Protein AF-A0A6I5ZWX9-F1 (afdb_monomer)

Foldseek 3Di:
DWWKWKAAPVRDIDIDDDPDLQRRQVVVCVVVVHDLPDPRTHSVRMDIDTPDD

pLDDT: mean 90.08, std 6.92, range [55.06, 95.25]

Solvent-accessible surface area (backbone atoms only — not comparable to full-atom values): 3041 Å² total; per-residue (Å²): 125,44,35,26,41,32,36,41,82,90,69,51,71,47,78,36,75,26,96,46,61,68,54,28,32,46,51,48,19,57,77,70,74,40,57,51,84,36,81,80,75,6,43,87,44,40,47,60,42,78,73,56,133

Sequence (53 aa):
MPQYEVKAPSGRKLIVEAKDSSQAKRLACKKWGIKPSDYWCGVTSLKAKKVNS

Nearest PDB structures (foldseek):
  7bpm-assembly1_A  TM=5.462E-01  e=7.787E-01  synthetic construct
  6nyu-assembly1_A  TM=4.789E-01  e=3.696E+00  Staphylococcus aureus
  6mh9-assembly1_A  TM=4.596E-01  e=3.464E+00  Staphylococcus aureus
  6nm1-assembly1_A  TM=4.620E-01  e=4.490E+00  Staphylococcus aureus
  3j31-assembly1_A  TM=3.407E-01  e=5.821E+00  Sulfolobus turreted icosahedral virus 1

Structure (mmCIF, N/CA/C/O backbone):
data_AF-A0A6I5ZWX9-F1
#
_entry.id   AF-A0A6I5ZWX9-F1
#
loop_
_atom_site.group_PDB
_atom_site.id
_atom_site.type_symbol
_atom_site.label_atom_id
_atom_site.label_alt_id
_atom_site.label_comp_id
_atom_site.label_asym_id
_atom_site.label_entity_id
_atom_site.label_seq_id
_atom_site.pdbx_PDB_ins_code
_atom_site.Cartn_x
_atom_site.Cartn_y
_atom_site.Cartn_z
_atom_site.occupancy
_atom_site.B_iso_or_equiv
_atom_site.auth_seq_id
_atom_site.auth_comp_id
_atom_site.auth_asym_id
_atom_site.auth_atom_id
_atom_site.pdbx_PDB_model_num
ATOM 1 N N . MET A 1 1 ? -4.420 -3.004 16.488 1.00 75.00 1 MET A N 1
ATOM 2 C CA . MET A 1 1 ? -4.212 -2.183 15.269 1.00 75.00 1 MET A CA 1
ATOM 3 C C . MET A 1 1 ? -5.267 -2.568 14.241 1.00 75.00 1 MET A C 1
ATOM 5 O O . MET A 1 1 ? -5.653 -3.730 14.245 1.00 75.00 1 MET A O 1
ATOM 9 N N . PRO A 1 2 ? -5.766 -1.646 13.399 1.00 89.69 2 PRO A N 1
ATOM 10 C CA . PRO A 1 2 ? -6.749 -2.008 12.385 1.00 89.69 2 PRO A CA 1
ATOM 11 C C . PRO A 1 2 ? -6.143 -2.924 11.313 1.00 89.69 2 PRO A C 1
ATOM 13 O O . PRO A 1 2 ? -4.968 -2.810 10.955 1.00 89.69 2 PRO A O 1
ATOM 16 N N . GLN A 1 3 ? -6.964 -3.839 10.800 1.00 93.56 3 GLN A N 1
ATOM 17 C CA . GLN A 1 3 ? -6.587 -4.742 9.715 1.00 93.56 3 GLN A CA 1
ATOM 18 C C . GLN A 1 3 ? -7.084 -4.209 8.376 1.00 93.56 3 GLN A C 1
ATOM 20 O O . GLN A 1 3 ? -8.218 -3.736 8.253 1.00 93.56 3 GLN A O 1
ATOM 25 N N . TYR A 1 4 ? -6.226 -4.321 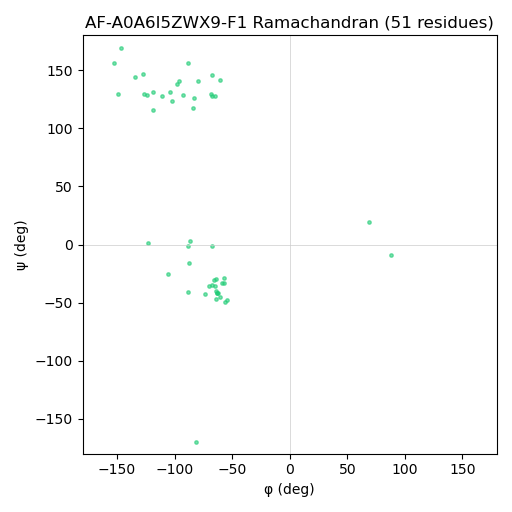7.366 1.00 95.19 4 TYR A N 1
ATOM 26 C CA . TYR A 1 4 ? -6.504 -3.921 5.996 1.00 95.19 4 TYR A CA 1
ATOM 27 C C . TYR A 1 4 ? -6.287 -5.096 5.046 1.00 95.19 4 TYR A C 1
ATOM 29 O O . TYR A 1 4 ? -5.219 -5.705 5.028 1.00 95.19 4 TYR A O 1
ATOM 37 N N . GLU A 1 5 ? -7.282 -5.375 4.210 1.00 95.19 5 GLU A N 1
ATOM 38 C CA . GLU A 1 5 ? -7.153 -6.246 3.048 1.00 95.19 5 GLU A CA 1
ATOM 39 C C . GLU A 1 5 ? -6.604 -5.408 1.889 1.00 95.19 5 GLU A C 1
ATOM 41 O O . GLU A 1 5 ? -7.231 -4.447 1.437 1.00 95.19 5 GLU A O 1
ATOM 46 N N . VAL A 1 6 ? -5.415 -5.764 1.412 1.00 95.19 6 VAL A N 1
ATOM 47 C CA . VAL A 1 6 ? -4.771 -5.160 0.250 1.00 95.19 6 VAL A CA 1
ATOM 48 C C . VAL A 1 6 ? -4.926 -6.090 -0.945 1.00 95.19 6 VAL A C 1
ATOM 50 O O . VAL A 1 6 ? -4.507 -7.245 -0.900 1.00 95.19 6 VAL A O 1
ATOM 53 N N . LYS A 1 7 ? -5.505 -5.579 -2.031 1.00 95.12 7 LYS A N 1
ATOM 54 C CA . LYS A 1 7 ? -5.689 -6.280 -3.303 1.00 95.12 7 LYS A CA 1
ATOM 55 C C . LYS A 1 7 ? -4.793 -5.668 -4.376 1.00 95.12 7 LYS A C 1
ATOM 57 O O . LYS A 1 7 ? -4.826 -4.456 -4.599 1.00 95.12 7 LYS A O 1
ATOM 62 N N . ALA A 1 8 ? -4.024 -6.518 -5.046 1.00 91.06 8 ALA A N 1
ATOM 63 C CA . ALA A 1 8 ? -3.214 -6.162 -6.201 1.00 91.06 8 ALA A CA 1
ATOM 64 C C . ALA A 1 8 ? -4.009 -6.287 -7.514 1.00 91.06 8 ALA A C 1
ATOM 66 O O . ALA A 1 8 ? -4.956 -7.080 -7.579 1.00 91.06 8 ALA A O 1
ATOM 67 N N . PRO A 1 9 ? -3.605 -5.569 -8.581 1.00 86.75 9 PRO A N 1
ATOM 68 C CA . PRO A 1 9 ? -4.20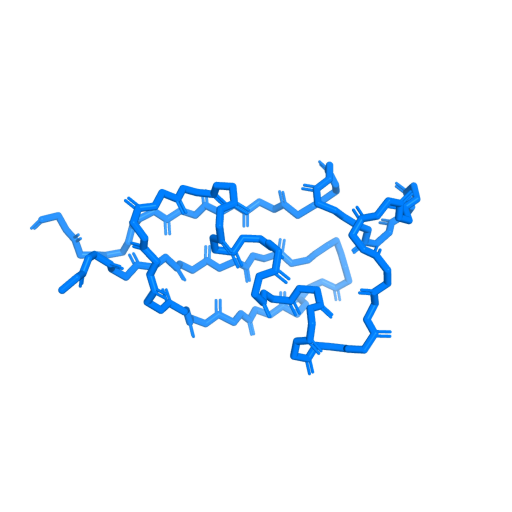5 -5.702 -9.912 1.00 86.75 9 PRO A C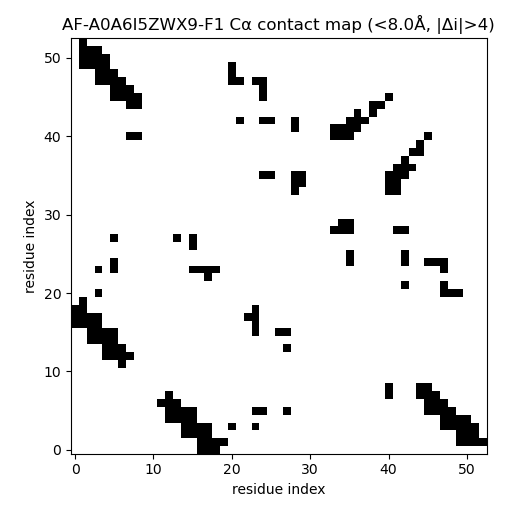A 1
ATOM 69 C C . PRO A 1 9 ? -4.151 -7.134 -10.451 1.00 86.75 9 PRO A C 1
ATOM 71 O O . PRO A 1 9 ? -5.092 -7.589 -11.087 1.00 86.75 9 PRO A O 1
ATOM 74 N N . SER A 1 10 ? -3.093 -7.877 -10.112 1.00 85.81 10 SER A N 1
ATOM 75 C CA . SER A 1 10 ? -2.910 -9.290 -10.468 1.00 85.81 10 SER A CA 1
ATOM 76 C C . SER A 1 10 ? -3.891 -10.253 -9.786 1.00 85.81 10 SER A C 1
ATOM 78 O O . SER A 1 10 ? -3.807 -11.458 -9.990 1.00 85.81 10 SER A O 1
ATOM 80 N N . GLY A 1 11 ? -4.788 -9.758 -8.927 1.00 86.38 11 GLY A N 1
ATOM 81 C CA . GLY A 1 11 ? -5.744 -10.574 -8.178 1.00 86.38 11 GLY A CA 1
ATOM 82 C C . GLY A 1 11 ? -5.218 -11.090 -6.837 1.00 86.38 11 GLY A C 1
ATOM 83 O O . GLY A 1 11 ? -6.015 -11.570 -6.031 1.00 86.38 11 GLY A O 1
ATOM 84 N N . ARG A 1 12 ? -3.917 -10.930 -6.543 1.00 90.25 12 ARG A N 1
ATOM 85 C CA . ARG A 1 12 ? -3.344 -11.263 -5.228 1.00 90.25 12 ARG A CA 1
ATOM 86 C C . ARG A 1 12 ? -3.990 -10.427 -4.128 1.00 90.25 12 ARG A C 1
ATOM 88 O O . ARG A 1 12 ? -4.243 -9.234 -4.300 1.00 90.25 12 ARG A O 1
ATOM 95 N N . LYS A 1 13 ? -4.211 -11.056 -2.979 1.00 93.94 13 LYS A N 1
ATOM 96 C CA . LYS A 1 13 ? -4.768 -10.428 -1.783 1.00 93.94 13 LYS A CA 1
ATOM 97 C C . LYS A 1 13 ? -3.865 -10.693 -0.593 1.00 93.94 13 LYS A C 1
ATOM 99 O O . LYS A 1 13 ? -3.237 -11.745 -0.515 1.00 93.94 13 LYS A O 1
ATOM 104 N N . LEU A 1 14 ? -3.805 -9.737 0.320 1.00 93.62 14 LEU A N 1
ATOM 105 C CA . LEU A 1 14 ? -3.015 -9.846 1.533 1.00 93.62 14 LEU A CA 1
ATOM 106 C C . LEU A 1 14 ? -3.678 -9.052 2.649 1.00 93.62 14 LEU A C 1
ATOM 108 O O . LEU A 1 14 ? -3.977 -7.875 2.469 1.00 93.62 14 LEU A O 1
ATOM 112 N N . ILE A 1 15 ? -3.866 -9.677 3.805 1.00 94.12 15 ILE A N 1
ATOM 113 C CA . ILE A 1 15 ? -4.322 -8.977 5.004 1.00 94.12 15 ILE A CA 1
ATOM 114 C C . ILE A 1 15 ? -3.089 -8.549 5.795 1.00 94.12 15 ILE A C 1
ATOM 116 O O . ILE A 1 15 ? -2.177 -9.345 6.040 1.00 94.12 15 ILE A O 1
ATOM 120 N N . VAL A 1 16 ? -3.037 -7.270 6.148 1.00 93.81 16 VAL A N 1
ATOM 121 C CA . VAL A 1 16 ? -1.955 -6.687 6.939 1.00 93.81 16 VAL A CA 1
ATOM 122 C C . VAL A 1 16 ? -2.518 -5.800 8.034 1.00 93.81 16 VAL A C 1
ATOM 124 O O . VAL A 1 16 ? -3.511 -5.096 7.851 1.00 93.81 16 VAL A O 1
ATOM 127 N N . GLU A 1 17 ? -1.845 -5.815 9.175 1.00 93.88 17 GLU A N 1
ATOM 128 C CA . GLU A 1 17 ? -2.083 -4.861 10.248 1.00 93.88 17 GLU A CA 1
ATOM 129 C C . GLU A 1 17 ? -1.313 -3.582 9.949 1.00 93.88 17 GLU A C 1
ATOM 131 O O . GLU A 1 17 ? -0.111 -3.605 9.672 1.00 93.88 17 GLU A O 1
ATOM 136 N N . ALA A 1 18 ? -2.023 -2.461 9.947 1.00 93.44 18 ALA A N 1
ATOM 137 C CA . ALA A 1 18 ? -1.449 -1.167 9.627 1.00 93.44 18 ALA A CA 1
ATOM 138 C C . ALA A 1 18 ? -2.228 -0.063 10.331 1.00 93.44 18 ALA A C 1
ATOM 140 O O . ALA A 1 18 ? -3.406 -0.220 10.638 1.00 93.44 18 ALA A O 1
ATOM 141 N N . LYS A 1 19 ? -1.588 1.084 10.555 1.00 92.00 19 LYS A N 1
ATOM 142 C CA . LYS A 1 19 ? -2.264 2.260 11.114 1.00 92.00 19 LYS A CA 1
ATOM 143 C C . LYS A 1 19 ? -3.243 2.881 10.110 1.00 92.00 19 LYS A C 1
ATOM 145 O O . LYS A 1 19 ? -4.323 3.323 10.485 1.00 92.00 19 LYS A O 1
ATOM 150 N N . ASP A 1 20 ? -2.881 2.859 8.830 1.00 92.12 20 ASP A N 1
ATOM 151 C CA . ASP A 1 20 ? -3.619 3.472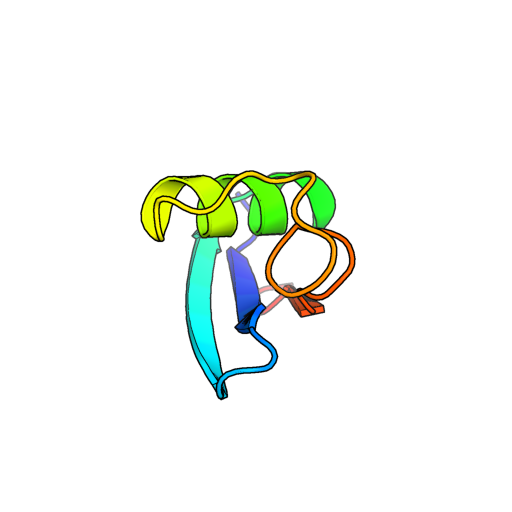 7.731 1.00 92.12 20 ASP A CA 1
ATOM 152 C C . ASP A 1 20 ? -3.474 2.662 6.431 1.00 92.12 20 ASP A C 1
ATOM 154 O O . ASP A 1 20 ? -2.647 1.749 6.307 1.00 92.12 20 ASP A O 1
ATOM 158 N N . SER A 1 21 ? -4.289 3.014 5.437 1.00 91.56 21 SER A N 1
ATOM 159 C CA . SER A 1 21 ? -4.322 2.347 4.135 1.00 91.56 21 SER A CA 1
ATOM 160 C C . SER A 1 21 ? -3.012 2.486 3.345 1.00 91.56 21 SER A C 1
ATOM 162 O O . SER A 1 21 ? -2.662 1.583 2.586 1.00 91.56 21 SER A O 1
ATOM 164 N N . SER A 1 22 ? -2.253 3.569 3.526 1.00 92.38 22 SER A N 1
ATOM 165 C CA . SER A 1 22 ? -0.979 3.789 2.830 1.00 92.38 22 SER A CA 1
ATOM 166 C C . SER A 1 22 ? 0.121 2.890 3.388 1.00 92.38 22 SER A C 1
ATOM 168 O O . SER A 1 22 ? 0.873 2.272 2.629 1.00 92.38 22 SER A O 1
ATOM 170 N N . GLN A 1 23 ? 0.192 2.762 4.714 1.00 94.06 23 GLN A N 1
ATOM 171 C CA . GLN A 1 23 ? 1.097 1.843 5.391 1.00 94.06 23 GLN A CA 1
ATOM 172 C C . GLN A 1 23 ? 0.761 0.394 5.028 1.00 94.06 23 GLN A C 1
ATOM 174 O O . GLN A 1 23 ? 1.678 -0.369 4.723 1.00 94.06 23 GLN A O 1
ATOM 179 N N . ALA A 1 24 ? -0.527 0.033 4.962 1.00 95.25 24 ALA A N 1
ATOM 180 C CA . ALA A 1 24 ? -0.960 -1.298 4.539 1.00 95.25 24 ALA A CA 1
ATOM 181 C C . ALA A 1 24 ? -0.420 -1.660 3.147 1.00 95.25 24 ALA A C 1
ATOM 183 O O . ALA A 1 24 ? 0.203 -2.706 2.959 1.00 95.25 24 ALA A O 1
ATOM 184 N N . LYS A 1 25 ? -0.580 -0.762 2.170 1.00 94.25 25 LYS A N 1
ATOM 185 C CA . LYS A 1 25 ? -0.082 -0.977 0.805 1.00 94.25 25 LYS A CA 1
ATOM 186 C C . LYS A 1 25 ? 1.443 -1.091 0.747 1.00 94.25 25 LYS A C 1
ATOM 188 O O . LYS A 1 25 ? 1.954 -1.973 0.068 1.00 94.25 25 LYS A O 1
ATOM 193 N N . ARG A 1 26 ? 2.182 -0.255 1.489 1.00 94.38 26 ARG A N 1
ATOM 194 C CA . ARG A 1 26 ? 3.656 -0.339 1.562 1.00 94.38 26 ARG A CA 1
ATOM 195 C C . ARG A 1 26 ? 4.128 -1.664 2.163 1.00 94.38 26 ARG A C 1
ATOM 197 O O . ARG A 1 26 ? 5.073 -2.261 1.651 1.00 94.38 26 ARG A O 1
ATOM 204 N N . LEU A 1 27 ? 3.464 -2.136 3.219 1.00 94.69 27 LEU A N 1
ATOM 205 C CA . LEU A 1 27 ? 3.739 -3.442 3.823 1.00 94.69 27 LEU A CA 1
ATOM 206 C C . LEU A 1 27 ? 3.442 -4.583 2.847 1.00 94.69 27 LEU A C 1
ATOM 208 O O . LEU A 1 27 ? 4.230 -5.524 2.765 1.00 94.69 27 LEU A O 1
ATOM 212 N N . ALA A 1 28 ? 2.359 -4.478 2.076 1.00 94.25 28 ALA A N 1
ATOM 213 C CA . ALA A 1 28 ? 2.035 -5.448 1.038 1.00 94.25 28 ALA A CA 1
ATOM 214 C C . ALA A 1 28 ? 3.096 -5.478 -0.073 1.00 94.25 28 ALA A C 1
ATOM 216 O O . ALA A 1 28 ? 3.597 -6.552 -0.393 1.00 94.25 28 ALA A O 1
ATOM 217 N N . CYS A 1 29 ? 3.529 -4.316 -0.579 1.00 92.81 29 CYS A N 1
ATOM 218 C CA . CYS A 1 29 ? 4.648 -4.224 -1.523 1.00 92.81 29 CYS A CA 1
ATOM 219 C C . CYS A 1 29 ? 5.913 -4.895 -0.965 1.00 92.81 29 CYS A C 1
ATOM 221 O O . CYS A 1 29 ? 6.498 -5.737 -1.640 1.00 92.81 29 CYS A O 1
ATOM 223 N N . LYS A 1 30 ? 6.290 -4.602 0.291 1.00 93.62 30 LYS A N 1
ATOM 224 C CA . LYS A 1 30 ? 7.462 -5.210 0.943 1.00 93.62 30 LYS A CA 1
ATOM 225 C C . LYS A 1 30 ? 7.342 -6.734 1.042 1.00 93.62 30 LYS A C 1
ATOM 227 O O . LYS A 1 30 ? 8.296 -7.431 0.718 1.00 93.62 30 LYS A O 1
ATOM 232 N N . L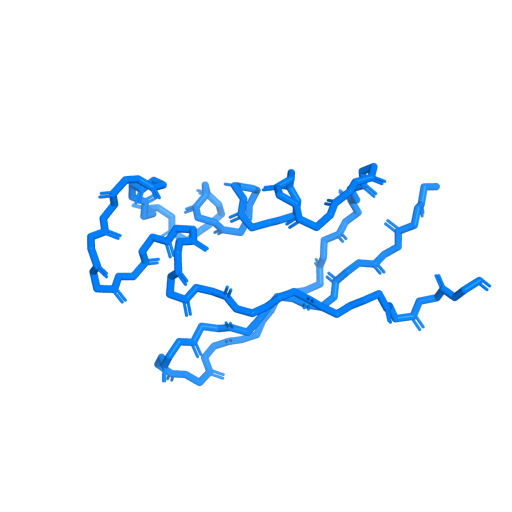YS A 1 31 ? 6.177 -7.253 1.448 1.00 93.06 31 LYS A N 1
ATOM 233 C CA . LYS A 1 31 ? 5.920 -8.702 1.537 1.00 93.06 31 LYS A CA 1
ATOM 234 C C . LYS A 1 31 ? 5.937 -9.395 0.174 1.00 93.06 31 LYS A C 1
ATOM 236 O O . LYS A 1 31 ? 6.314 -10.556 0.095 1.00 93.06 31 LYS A O 1
ATOM 241 N N . TRP A 1 32 ? 5.553 -8.696 -0.889 1.00 91.75 32 TRP A N 1
ATOM 242 C CA . TRP A 1 32 ? 5.594 -9.219 -2.255 1.00 91.75 32 TRP A CA 1
ATOM 243 C C . TRP A 1 32 ? 6.928 -8.983 -2.975 1.00 91.75 32 TRP A C 1
ATOM 245 O O . TRP A 1 32 ? 7.058 -9.395 -4.124 1.00 91.75 32 TRP A O 1
ATOM 255 N N . GLY A 1 33 ? 7.904 -8.326 -2.337 1.00 91.06 33 GLY A N 1
ATOM 256 C CA . GLY A 1 33 ? 9.183 -7.976 -2.965 1.00 91.06 33 GLY A CA 1
ATOM 257 C C . GLY A 1 33 ? 9.066 -6.906 -4.057 1.00 91.06 33 GLY A C 1
ATOM 258 O O . GLY A 1 33 ? 9.949 -6.781 -4.899 1.00 91.06 33 GLY A O 1
ATOM 259 N N . ILE A 1 34 ? 7.977 -6.136 -4.062 1.00 90.31 34 ILE A N 1
ATOM 260 C CA . ILE A 1 34 ? 7.685 -5.114 -5.069 1.00 90.31 34 ILE A CA 1
ATOM 261 C C . ILE A 1 34 ? 8.134 -3.751 -4.546 1.00 90.31 34 ILE A C 1
ATOM 263 O O . ILE A 1 34 ? 7.927 -3.414 -3.375 1.00 90.31 34 ILE A O 1
ATOM 267 N N . LYS A 1 35 ? 8.711 -2.925 -5.422 1.00 91.31 35 LYS A N 1
ATOM 268 C CA . LYS A 1 35 ? 9.023 -1.536 -5.079 1.00 91.31 35 LYS A CA 1
ATOM 269 C C . LYS A 1 35 ? 7.722 -0.738 -4.903 1.00 91.31 35 LYS A C 1
ATOM 271 O O . LYS A 1 35 ? 6.885 -0.738 -5.801 1.00 91.31 35 LYS A O 1
ATOM 276 N N . PRO A 1 36 ? 7.540 0.002 -3.795 1.00 88.94 36 PRO A N 1
ATOM 277 C CA . PRO A 1 36 ? 6.340 0.813 -3.578 1.00 88.94 36 PRO A CA 1
ATOM 278 C C . PRO A 1 36 ? 6.062 1.849 -4.676 1.00 88.94 36 PRO A C 1
ATOM 280 O O . PRO A 1 36 ? 4.906 2.203 -4.890 1.00 88.94 36 PRO A O 1
ATOM 283 N N . SER A 1 37 ? 7.114 2.327 -5.343 1.00 88.69 37 SER A N 1
ATOM 284 C CA . SER A 1 37 ? 7.075 3.296 -6.442 1.00 88.69 37 SER A CA 1
ATOM 285 C C . SER A 1 37 ? 6.866 2.662 -7.821 1.00 88.69 37 SER A C 1
ATOM 287 O O . SER A 1 37 ? 6.931 3.370 -8.820 1.00 88.69 37 SER A O 1
ATOM 289 N N . ASP A 1 38 ? 6.684 1.343 -7.899 1.00 87.56 38 ASP A N 1
ATOM 290 C CA . ASP A 1 38 ? 6.426 0.667 -9.166 1.00 87.56 38 ASP A CA 1
ATOM 291 C C . ASP A 1 38 ? 5.080 1.128 -9.745 1.00 87.56 38 ASP A C 1
ATOM 293 O O . ASP A 1 38 ? 4.058 1.112 -9.059 1.00 87.56 38 ASP A O 1
ATOM 297 N N . TYR A 1 39 ? 5.071 1.563 -11.001 1.00 81.44 39 TYR A N 1
ATOM 298 C CA . TYR A 1 39 ? 3.871 2.128 -11.615 1.00 81.44 39 TYR A CA 1
ATOM 299 C C . TYR A 1 39 ? 2.767 1.081 -11.818 1.00 81.44 39 TYR A C 1
ATOM 301 O O . TYR A 1 39 ? 1.585 1.377 -11.659 1.00 81.44 39 TYR A O 1
ATOM 309 N N . TRP A 1 40 ? 3.141 -0.161 -12.126 1.00 81.31 40 TRP A N 1
ATOM 310 C CA . TRP A 1 40 ? 2.188 -1.219 -12.451 1.00 81.31 40 TRP A CA 1
ATOM 311 C C . TRP A 1 40 ? 1.715 -1.954 -11.202 1.00 81.31 40 TRP A C 1
ATOM 313 O O . TRP A 1 40 ? 0.527 -2.243 -11.060 1.00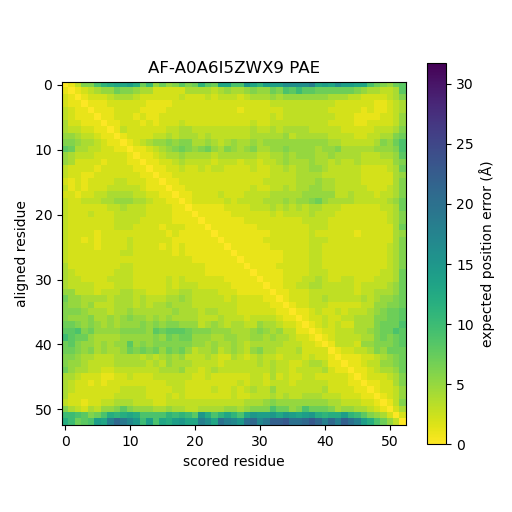 81.31 40 TRP A O 1
ATOM 323 N N . CYS A 1 41 ? 2.631 -2.228 -10.273 1.00 84.44 41 CYS A N 1
ATOM 324 C CA . CYS A 1 41 ? 2.384 -3.099 -9.124 1.00 84.44 41 CYS A CA 1
ATOM 325 C C . CYS A 1 41 ? 2.629 -2.433 -7.758 1.00 84.44 41 CYS A C 1
ATOM 327 O O . CYS A 1 41 ? 2.483 -3.086 -6.721 1.00 84.44 41 CYS A O 1
ATOM 329 N N . GLY A 1 42 ? 3.014 -1.156 -7.736 1.00 88.12 42 GLY A N 1
ATOM 330 C CA . GLY A 1 42 ? 3.298 -0.398 -6.521 1.00 88.12 42 GLY A CA 1
ATOM 331 C C . GLY A 1 42 ? 2.048 0.151 -5.839 1.00 88.12 42 GLY A C 1
ATOM 332 O O . GLY A 1 42 ? 0.909 -0.183 -6.164 1.00 88.12 42 GLY A O 1
ATOM 333 N N . VAL A 1 43 ? 2.261 1.018 -4.852 1.00 90.00 43 VAL A N 1
ATOM 334 C CA . VAL A 1 43 ? 1.238 1.478 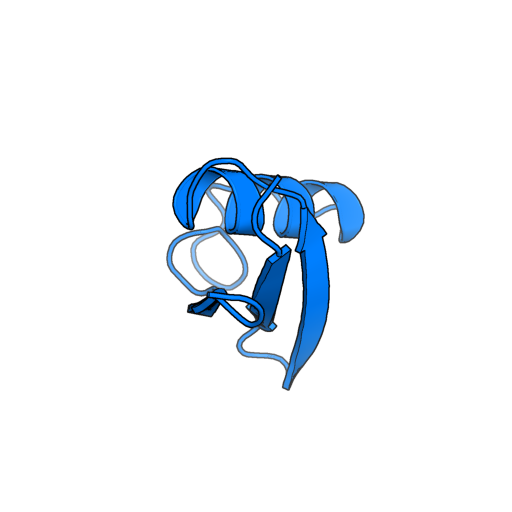-3.895 1.00 90.00 43 VAL A CA 1
ATOM 335 C C . VAL A 1 43 ? 0.044 2.154 -4.575 1.00 90.00 43 VAL A C 1
ATOM 337 O O . VAL A 1 43 ? -1.083 2.041 -4.093 1.00 90.00 43 VAL A O 1
ATOM 340 N N . THR A 1 44 ? 0.261 2.844 -5.690 1.00 89.56 44 THR A N 1
ATOM 341 C CA . THR A 1 44 ? -0.798 3.505 -6.467 1.00 89.56 44 THR A CA 1
ATOM 342 C C . THR A 1 44 ? -1.779 2.507 -7.075 1.00 89.56 44 THR A C 1
ATOM 344 O O . THR A 1 44 ? -2.980 2.766 -7.098 1.00 89.56 44 THR A O 1
ATOM 347 N N . SER A 1 45 ? -1.285 1.342 -7.485 1.00 90.69 45 SER A N 1
ATOM 348 C CA . SER A 1 45 ? -2.066 0.301 -8.161 1.00 90.69 45 SER A CA 1
ATOM 349 C C . SER A 1 45 ? -2.754 -0.65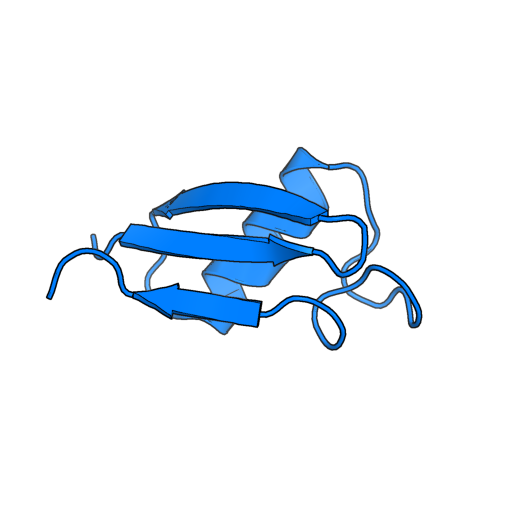3 -7.182 1.00 90.69 45 SER A C 1
ATOM 351 O O . SER A 1 45 ? -3.695 -1.361 -7.542 1.00 90.69 45 SER A O 1
ATOM 353 N N . LEU A 1 46 ? -2.327 -0.662 -5.917 1.00 92.31 46 LEU A N 1
ATOM 354 C CA . LEU A 1 46 ? -2.946 -1.459 -4.861 1.00 92.31 46 LEU A CA 1
ATOM 355 C C . LEU A 1 46 ? -4.212 -0.793 -4.314 1.00 92.31 46 LEU A C 1
ATOM 357 O O . LEU A 1 46 ? -4.243 0.411 -4.044 1.00 92.31 46 LEU A O 1
ATOM 361 N N . LYS A 1 47 ? -5.245 -1.592 -4.035 1.00 94.12 47 LYS A N 1
ATOM 362 C CA . LYS A 1 47 ? -6.438 -1.162 -3.288 1.00 94.12 47 LYS A CA 1
ATOM 363 C C . LYS A 1 47 ? -6.368 -1.706 -1.869 1.00 94.12 47 LYS A C 1
ATOM 365 O O . LYS A 1 47 ? -6.107 -2.886 -1.697 1.00 94.12 47 LYS A O 1
ATOM 370 N N . ALA A 1 48 ? -6.599 -0.862 -0.868 1.00 94.69 48 ALA A N 1
ATOM 371 C CA . ALA A 1 48 ? -6.634 -1.269 0.535 1.00 94.69 48 ALA A CA 1
ATOM 372 C C . ALA A 1 48 ? -8.020 -0.986 1.113 1.00 94.69 48 ALA A C 1
ATOM 374 O O . ALA A 1 48 ? -8.538 0.117 0.937 1.00 94.69 48 ALA A O 1
ATOM 375 N N . LYS A 1 49 ? -8.603 -1.969 1.798 1.00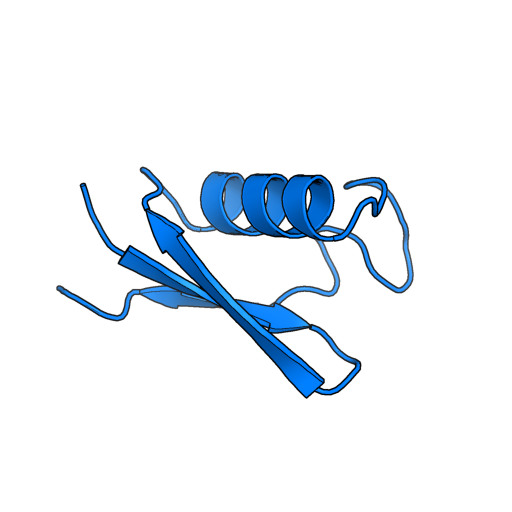 94.06 49 LYS A N 1
ATOM 376 C CA . LYS A 1 49 ? -9.907 -1.869 2.459 1.00 94.06 49 LYS A CA 1
ATOM 377 C C . LYS A 1 49 ? -9.760 -2.278 3.921 1.00 94.06 49 LYS A C 1
ATOM 379 O O . LYS A 1 49 ? -9.191 -3.327 4.199 1.00 94.06 49 LYS A O 1
ATOM 384 N N . LYS A 1 50 ? -10.258 -1.458 4.849 1.00 93.06 50 LYS A N 1
ATOM 385 C CA . LYS A 1 50 ? -10.306 -1.814 6.275 1.00 93.06 50 LYS A CA 1
ATOM 386 C C . LYS A 1 50 ? -11.302 -2.966 6.447 1.00 93.06 50 LYS A C 1
ATOM 388 O O . LYS A 1 50 ? -12.414 -2.875 5.929 1.00 93.06 50 LYS A O 1
ATOM 393 N N . VAL A 1 51 ? -10.887 -4.045 7.103 1.00 89.38 51 VAL A N 1
ATOM 394 C CA . VAL A 1 51 ? -11.700 -5.269 7.265 1.00 89.38 51 VAL A CA 1
ATOM 395 C C . VAL A 1 51 ? -12.269 -5.430 8.669 1.00 89.38 51 VAL A C 1
ATOM 397 O O . VAL A 1 51 ? -13.333 -6.015 8.801 1.00 89.38 51 VAL A O 1
ATOM 400 N N . ASN A 1 52 ? -11.634 -4.842 9.683 1.00 69.94 52 ASN A N 1
ATOM 401 C CA . ASN A 1 52 ? -12.206 -4.724 11.023 1.00 69.94 52 ASN A CA 1
ATOM 402 C C . ASN A 1 52 ? -12.340 -3.245 11.370 1.00 69.94 52 ASN A C 1
ATOM 404 O O . ASN A 1 52 ? -11.331 -2.531 11.425 1.00 69.94 52 ASN A O 1
ATOM 408 N N . SER A 1 53 ? -13.583 -2.791 11.536 1.00 55.06 53 SER A N 1
ATOM 409 C CA . SER A 1 53 ? -13.897 -1.454 12.038 1.00 55.06 53 SER A CA 1
ATOM 410 C C . SER A 1 53 ? -13.893 -1.434 13.546 1.00 55.06 53 SER A C 1
ATOM 412 O O . SER A 1 53 ? -14.525 -2.333 14.134 1.00 55.06 53 SER A O 1
#

Organism: NCBI:txid55779

Radius of gyration: 9.83 Å; Cα contacts (8 Å, |Δi|>4): 105; chains: 1; bounding box: 23×15×28 Å

Mean predicted aligned error: 3.47 Å

Secondary structure (DSSP, 8-state):
--EEEEE-TTS-EEEEE-SSHHHHHHHHHHHTT--TT-TTTSTTT-EEEE---